Protein AF-A0A2X5NT08-F1 (afdb_monomer_lite)

Sequence (169 aa):
MSDITTGSVAFKKSLPWGKYLLITVGVLLSVLILVIPLISILWEALGKGVLASLHNLEDPDMLHAIWLSVMIALITVPVNLVFGTLLAWLVSRFNFPGRQLLLTLYDIPFAMSPVVVGLLYLLFWGLMVPRGTGWMPIISRSCLHGLAWCWSVFSSAARLLSVNWFRSC

Organism: NCBI:txid82987

Foldseek 3Di:
DDDPDDPPPPPPPPDVVVVVVVVCVVVVVVVCVVVVVVVVVVCVCPVCPPVVNVVVCVPVVVVVVVVVVVVCCVVVVVVCVLVVVLLVVCLVPDPDPCNVVVVVVVVVVVPDDPVVVVVVVCVCCVPVDDPDDPCVVVCVVVVVVVVVVSVVSVVVVVVVVVVVVVVVD

Radius of gyration: 27.78 Å; chains: 1; bounding box: 64×76×54 Å

Structure (mmCIF, N/CA/C/O backbone):
data_AF-A0A2X5NT08-F1
#
_entry.id   AF-A0A2X5NT08-F1
#
loop_
_atom_site.group_PDB
_atom_site.id
_atom_site.type_symbol
_atom_site.label_atom_id
_atom_site.label_alt_id
_atom_site.label_comp_id
_atom_site.label_asym_id
_atom_site.label_entity_id
_atom_site.label_seq_id
_atom_site.pdbx_PDB_ins_code
_atom_site.Cartn_x
_atom_site.Cartn_y
_atom_site.Cartn_z
_atom_site.occupancy
_atom_site.B_iso_or_equiv
_atom_site.auth_seq_id
_atom_site.auth_comp_id
_atom_site.auth_asym_id
_atom_site.auth_atom_id
_atom_site.pdbx_PDB_model_num
ATOM 1 N N . MET A 1 1 ? -34.299 54.583 11.939 1.00 42.66 1 MET A N 1
ATOM 2 C CA . MET A 1 1 ? -32.855 54.287 12.017 1.00 42.66 1 MET A CA 1
ATOM 3 C C . MET A 1 1 ? -32.671 52.809 11.663 1.00 42.66 1 MET A C 1
ATOM 5 O O . MET A 1 1 ? -32.685 51.973 12.550 1.00 42.66 1 MET A O 1
ATOM 9 N N . SER A 1 2 ? -32.916 52.398 10.418 1.00 49.69 2 SER A N 1
ATOM 10 C CA . SER A 1 2 ? -32.134 52.624 9.182 1.00 49.69 2 SER A CA 1
ATOM 11 C C . SER A 1 2 ? -31.076 51.534 8.977 1.00 49.69 2 SER A C 1
ATOM 13 O O . SER A 1 2 ? -30.027 51.548 9.611 1.00 49.69 2 SER A O 1
ATOM 15 N N . ASP A 1 3 ? -31.417 50.628 8.060 1.00 50.44 3 ASP A N 1
ATOM 16 C CA . ASP A 1 3 ? -30.516 50.040 7.068 1.00 50.44 3 ASP A CA 1
ATOM 17 C C . ASP A 1 3 ? -29.352 49.172 7.551 1.00 50.44 3 ASP A C 1
ATOM 19 O O . ASP A 1 3 ? -28.198 49.582 7.557 1.00 50.44 3 ASP A O 1
ATOM 23 N N . ILE A 1 4 ? -29.649 47.887 7.755 1.00 59.94 4 ILE A N 1
ATOM 24 C CA . ILE A 1 4 ? -28.820 46.827 7.161 1.00 59.94 4 ILE A CA 1
ATOM 25 C C . ILE A 1 4 ? -29.718 45.873 6.374 1.00 59.94 4 ILE A C 1
ATOM 27 O O . ILE A 1 4 ? -30.010 44.740 6.742 1.00 59.94 4 ILE A O 1
ATOM 31 N N . THR A 1 5 ? -30.215 46.432 5.277 1.00 55.25 5 THR A N 1
ATOM 32 C CA . THR A 1 5 ? -30.392 45.779 3.981 1.00 55.25 5 THR A CA 1
ATOM 33 C C . THR A 1 5 ? -29.812 44.364 3.901 1.00 55.25 5 THR A C 1
ATOM 35 O O . THR A 1 5 ? -28.597 44.176 3.866 1.00 55.25 5 THR A O 1
ATOM 38 N N . THR A 1 6 ? -30.700 43.379 3.817 1.00 57.38 6 THR A N 1
ATOM 39 C CA . THR A 1 6 ? -30.828 42.454 2.680 1.00 57.38 6 THR A CA 1
ATOM 40 C C . THR A 1 6 ? -29.608 42.373 1.750 1.00 57.38 6 THR A C 1
ATOM 42 O O . THR A 1 6 ? -29.684 42.676 0.561 1.00 57.38 6 THR A O 1
ATOM 45 N N . GLY A 1 7 ? -28.470 41.926 2.276 1.00 52.97 7 GLY A N 1
ATOM 46 C CA . GLY A 1 7 ? -27.320 41.499 1.492 1.00 52.97 7 GLY A CA 1
ATOM 47 C C . GLY A 1 7 ? -27.612 40.121 0.926 1.00 52.97 7 GLY A C 1
ATOM 48 O O . GLY A 1 7 ? -27.062 39.128 1.392 1.00 52.97 7 GLY A O 1
ATOM 49 N N . SER A 1 8 ? -28.538 40.057 -0.032 1.00 48.72 8 SER A N 1
ATOM 50 C CA . SER A 1 8 ? -28.709 38.902 -0.904 1.00 48.72 8 SER A CA 1
ATOM 51 C C . SER A 1 8 ? -27.347 38.617 -1.527 1.00 48.72 8 SER A C 1
ATOM 53 O O . SER A 1 8 ? -26.924 39.296 -2.465 1.00 48.72 8 SER A O 1
ATOM 55 N N . VAL A 1 9 ? -26.623 37.653 -0.955 1.00 58.56 9 VAL A N 1
ATOM 56 C CA . VAL A 1 9 ? -25.463 37.016 -1.573 1.00 58.56 9 VAL A CA 1
ATOM 57 C C . VAL A 1 9 ? -26.006 36.312 -2.805 1.00 58.56 9 VAL A C 1
ATOM 59 O O . VAL A 1 9 ? -26.372 35.138 -2.788 1.00 58.56 9 VAL A O 1
ATOM 62 N N . ALA A 1 10 ? -26.144 37.090 -3.875 1.00 51.47 10 ALA A N 1
ATOM 63 C CA . ALA A 1 10 ? -26.479 36.620 -5.193 1.00 51.47 10 ALA A CA 1
ATOM 64 C C . ALA A 1 10 ? -25.360 35.660 -5.592 1.00 51.47 10 ALA A C 1
ATOM 66 O O . ALA A 1 10 ? -24.304 36.070 -6.076 1.00 51.47 10 ALA A O 1
ATOM 67 N N . PHE A 1 11 ? -25.587 34.369 -5.352 1.00 57.25 11 PHE A N 1
ATOM 68 C CA . PHE A 1 11 ? -24.849 33.286 -5.976 1.00 57.25 11 PHE A CA 1
ATOM 69 C C . PHE A 1 11 ? -25.043 33.468 -7.480 1.00 57.25 11 PHE A C 1
ATOM 71 O O . PHE A 1 11 ? -26.006 32.982 -8.075 1.00 57.25 11 PHE A O 1
ATOM 78 N N . LYS A 1 12 ? -24.162 34.264 -8.095 1.00 55.00 12 LYS A N 1
ATOM 79 C CA . LYS A 1 12 ? -24.133 34.481 -9.533 1.00 55.00 12 LYS A CA 1
ATOM 80 C C . LYS A 1 12 ? -24.054 33.088 -10.138 1.00 55.00 12 LYS A C 1
ATOM 82 O O . LYS A 1 12 ? -23.079 32.374 -9.907 1.00 55.00 12 LYS A O 1
ATOM 87 N N . LYS A 1 13 ? -25.108 32.676 -10.844 1.00 55.91 13 LYS A N 1
ATOM 88 C CA . LYS A 1 13 ? -25.185 31.389 -11.536 1.00 55.91 13 LYS A CA 1
ATOM 89 C C . LYS A 1 13 ? -24.093 31.408 -12.606 1.00 55.91 13 LYS A C 1
ATOM 91 O O . LYS A 1 13 ? -24.307 31.898 -13.710 1.00 55.91 13 LYS A O 1
ATOM 96 N N . SER A 1 14 ? -22.875 31.021 -12.230 1.00 54.88 14 SER A N 1
ATOM 97 C CA . SER A 1 14 ? -21.726 31.084 -13.118 1.00 54.88 14 SER A CA 1
ATOM 98 C C . SER A 1 14 ? -21.982 30.143 -14.282 1.00 54.88 14 SER A C 1
ATOM 100 O O . SER A 1 14 ? -22.391 28.996 -14.090 1.00 54.88 14 SER A O 1
ATOM 102 N N . LEU A 1 15 ? -21.812 30.703 -15.481 1.00 61.09 15 LEU A N 1
ATOM 103 C CA . LEU A 1 15 ? -21.909 30.048 -16.777 1.00 61.09 15 LEU A CA 1
ATOM 104 C C . LEU A 1 15 ? -21.447 28.581 -16.657 1.00 61.09 15 LEU A C 1
ATOM 106 O O . LEU A 1 15 ? -20.294 28.362 -16.272 1.00 61.09 15 LEU A O 1
ATOM 110 N N . PRO A 1 16 ? -22.294 27.577 -16.958 1.00 67.56 16 PRO A N 1
ATOM 11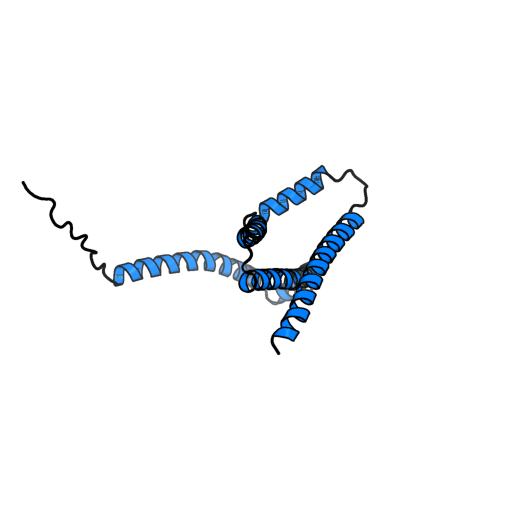1 C CA . PRO A 1 16 ? -21.912 26.169 -16.822 1.00 67.56 16 PRO A CA 1
ATOM 112 C C . PRO A 1 16 ? -20.629 25.866 -17.610 1.00 67.56 16 PRO A C 1
ATOM 114 O O . PRO A 1 16 ? -19.773 25.127 -17.137 1.00 67.56 16 PRO A O 1
ATOM 117 N N . TRP A 1 17 ? -20.437 26.547 -18.744 1.00 69.50 17 TRP A N 1
ATOM 118 C CA . TRP A 1 17 ? -19.231 26.488 -19.569 1.00 69.50 17 TRP A CA 1
ATOM 119 C C . TRP A 1 17 ? -17.930 26.860 -18.854 1.00 69.50 17 TRP A C 1
ATOM 121 O O . TRP A 1 17 ? -16.922 26.201 -19.082 1.00 69.50 17 TRP A O 1
ATOM 131 N N . GLY A 1 18 ? -17.937 27.855 -17.961 1.00 78.56 18 GLY A N 1
ATOM 132 C CA . GLY A 1 18 ? -16.734 28.241 -17.217 1.00 78.56 18 GLY A CA 1
ATOM 133 C C . GLY A 1 18 ? -16.290 27.146 -16.247 1.00 78.56 18 GLY A C 1
ATOM 134 O O . GLY A 1 18 ? -15.108 26.829 -16.165 1.00 78.56 18 GLY A O 1
ATOM 135 N N . LYS A 1 19 ? -17.244 26.496 -15.568 1.00 78.50 19 LYS A N 1
ATOM 136 C CA . LYS A 1 19 ? -16.954 25.363 -14.675 1.00 78.50 19 LYS A CA 1
ATOM 137 C C . LYS A 1 19 ? -16.400 24.167 -15.450 1.00 78.50 19 LYS A C 1
ATOM 139 O O . LYS A 1 19 ? -15.404 23.593 -15.027 1.00 78.50 19 LYS A O 1
ATOM 144 N N . TYR A 1 20 ? -17.000 23.831 -16.595 1.00 84.62 20 TYR A N 1
ATOM 145 C CA . TYR A 1 20 ? -16.503 22.748 -17.447 1.00 84.62 20 TYR A CA 1
ATOM 146 C C . TYR A 1 20 ? -15.114 23.045 -18.018 1.00 84.62 20 TYR A C 1
ATOM 148 O O . TYR A 1 20 ? -14.289 22.139 -18.047 1.00 84.62 20 TYR A O 1
ATOM 156 N N . LEU A 1 21 ? -14.814 24.292 -18.397 1.00 89.44 21 LEU A N 1
ATOM 157 C CA . LEU A 1 21 ? -13.470 24.686 -18.829 1.00 89.44 21 LEU A CA 1
ATOM 158 C C . LEU A 1 21 ? -12.436 24.523 -17.711 1.00 89.44 21 LEU A C 1
ATOM 160 O O . LEU A 1 21 ? -11.400 23.910 -17.946 1.00 89.44 21 LEU A O 1
ATOM 164 N N . LEU A 1 22 ? -12.723 24.996 -16.492 1.00 84.94 22 LEU A N 1
ATOM 165 C CA . LEU A 1 22 ? -11.801 24.842 -15.359 1.00 84.94 22 LEU A CA 1
ATOM 166 C C . LEU A 1 22 ? -11.572 23.367 -14.993 1.00 84.94 22 LEU A C 1
ATOM 168 O O . LEU A 1 22 ? -10.438 22.977 -14.727 1.00 84.94 22 LEU A O 1
ATOM 172 N N . ILE A 1 23 ? -12.623 22.541 -15.015 1.00 88.88 23 ILE A N 1
ATOM 173 C CA . ILE A 1 23 ? -12.511 21.099 -14.751 1.00 88.88 23 ILE A CA 1
ATOM 174 C C . ILE A 1 23 ? -11.721 20.411 -15.869 1.00 88.88 23 ILE A C 1
ATOM 176 O O . ILE A 1 23 ? -10.820 19.633 -15.581 1.00 88.88 23 ILE A O 1
ATOM 180 N N . THR A 1 24 ? -12.014 20.722 -17.135 1.00 91.38 24 THR A N 1
ATOM 181 C CA . THR A 1 24 ? -11.331 20.112 -18.287 1.00 91.38 24 THR A CA 1
ATOM 182 C C . THR A 1 24 ? -9.856 20.480 -18.297 1.00 91.38 24 THR A C 1
ATOM 184 O O . THR A 1 24 ? -9.026 19.603 -18.482 1.00 91.38 24 THR A O 1
ATOM 187 N N . VAL A 1 25 ? -9.508 21.743 -18.036 1.00 93.50 25 VAL A N 1
ATOM 188 C CA . VAL A 1 25 ? -8.109 22.183 -17.939 1.00 93.50 25 VAL A CA 1
ATOM 189 C C . VAL A 1 25 ? -7.403 21.512 -16.761 1.00 93.50 25 VAL A C 1
ATOM 191 O O . VAL A 1 25 ? -6.289 21.028 -16.934 1.00 93.50 25 VAL A O 1
ATOM 194 N N . GLY A 1 26 ? -8.043 21.426 -15.589 1.00 90.56 26 GLY A N 1
ATOM 195 C CA . GLY A 1 26 ? -7.471 20.748 -14.423 1.00 90.56 26 GLY A CA 1
ATOM 196 C C . GLY A 1 26 ? -7.206 19.263 -14.678 1.00 90.56 26 GLY A C 1
ATOM 197 O O . GLY A 1 26 ? -6.097 18.787 -14.453 1.00 90.56 26 GLY A O 1
ATOM 198 N N . VAL A 1 27 ? -8.194 18.545 -15.220 1.00 92.94 27 VAL A N 1
ATOM 199 C CA . VAL A 1 27 ? -8.063 17.124 -15.574 1.00 92.94 27 VAL A CA 1
ATOM 200 C C . VAL A 1 27 ? -7.026 16.929 -16.677 1.00 92.94 27 VAL A C 1
ATOM 202 O O . VAL A 1 27 ? -6.177 16.052 -16.551 1.00 92.94 27 VAL A O 1
ATOM 205 N N . LEU A 1 28 ? -7.046 17.754 -17.727 1.00 93.69 28 LEU A N 1
ATOM 206 C CA . LEU A 1 28 ? -6.088 17.676 -18.829 1.00 93.69 28 LEU A CA 1
ATOM 207 C C . LEU A 1 28 ? -4.658 17.856 -18.320 1.00 93.69 28 LEU A C 1
ATOM 209 O O . LEU A 1 28 ? -3.784 17.087 -18.697 1.00 93.69 28 LEU A O 1
ATOM 213 N N . LEU A 1 29 ? -4.425 18.826 -17.436 1.00 93.56 29 LEU A N 1
ATOM 214 C CA . LEU A 1 29 ? -3.107 19.098 -16.872 1.00 93.56 29 LEU A CA 1
ATOM 215 C C . LEU A 1 29 ? -2.641 17.958 -15.949 1.00 93.56 29 LEU A C 1
ATOM 217 O O . LEU A 1 29 ? -1.497 17.522 -16.065 1.00 93.56 29 LEU A O 1
ATOM 221 N N . SER A 1 30 ? -3.522 17.407 -15.101 1.00 92.56 30 SER A N 1
ATOM 222 C CA . SER A 1 30 ? -3.215 16.220 -14.284 1.00 92.56 30 SER A CA 1
ATOM 223 C C . SER A 1 30 ? -2.890 14.988 -15.130 1.00 92.56 30 SER A C 1
ATOM 225 O O . SER A 1 30 ? -1.922 14.284 -14.846 1.00 92.56 30 SER A O 1
ATOM 227 N N . VAL A 1 31 ? -3.671 14.733 -16.182 1.00 94.44 31 VAL A N 1
ATOM 228 C CA . VAL A 1 31 ? -3.438 13.614 -17.103 1.00 94.44 31 VAL A CA 1
ATOM 229 C C . VAL A 1 31 ? -2.137 13.825 -17.864 1.00 94.44 31 VAL A C 1
ATOM 231 O O . VAL A 1 31 ? -1.344 12.897 -17.958 1.00 94.44 31 VAL A O 1
ATOM 234 N N . LEU A 1 32 ? -1.871 15.034 -18.356 1.00 93.19 32 LEU A N 1
ATOM 235 C CA . LEU A 1 32 ? -0.662 15.332 -19.116 1.00 93.19 32 LEU A CA 1
ATOM 236 C C . LEU A 1 32 ? 0.602 15.088 -18.278 1.00 93.19 32 LEU A C 1
ATOM 238 O O . LEU A 1 32 ? 1.519 14.422 -18.749 1.00 93.19 32 LEU A O 1
ATOM 242 N N . ILE A 1 33 ? 0.617 15.531 -17.016 1.00 94.44 33 ILE A N 1
ATOM 243 C CA . ILE A 1 33 ? 1.733 15.284 -16.085 1.00 94.44 33 ILE A CA 1
ATOM 244 C C . ILE A 1 33 ? 1.970 13.784 -15.855 1.00 94.44 33 ILE A C 1
ATOM 246 O O . ILE A 1 33 ? 3.116 13.374 -15.697 1.00 94.44 33 ILE A O 1
ATOM 250 N N . LEU A 1 34 ? 0.917 12.964 -15.846 1.00 93.25 34 LEU A N 1
ATOM 251 C CA . LEU A 1 34 ? 1.018 11.522 -15.606 1.00 93.25 34 LEU A CA 1
ATOM 252 C C . LEU A 1 34 ? 1.356 10.728 -16.878 1.00 93.25 34 LEU A C 1
ATOM 254 O O . LEU A 1 34 ? 2.089 9.742 -16.825 1.00 93.25 34 LEU A O 1
ATOM 258 N N . VAL A 1 35 ? 0.849 11.164 -18.030 1.00 93.56 35 VAL A N 1
ATOM 259 C CA . VAL A 1 35 ? 1.022 10.485 -19.320 1.00 93.56 35 VAL A CA 1
ATOM 260 C C . VAL A 1 35 ? 2.408 10.740 -19.915 1.00 93.56 35 VAL A C 1
ATOM 262 O O . VAL A 1 35 ? 2.977 9.821 -20.497 1.00 93.56 35 VAL A O 1
ATOM 265 N N . ILE A 1 36 ? 2.992 11.931 -19.733 1.00 92.94 36 ILE A N 1
ATOM 266 C CA . ILE A 1 36 ? 4.355 12.243 -20.205 1.00 92.94 36 ILE A CA 1
ATOM 267 C C . ILE A 1 36 ? 5.400 11.209 -19.725 1.00 92.94 36 ILE A C 1
ATOM 269 O O . ILE A 1 36 ? 6.058 10.607 -20.578 1.00 92.94 36 ILE A O 1
ATOM 273 N N . PRO A 1 37 ? 5.568 10.943 -18.412 1.00 90.75 37 PRO A N 1
ATOM 274 C CA . PRO A 1 37 ? 6.556 9.974 -17.942 1.00 90.75 37 PRO A CA 1
ATOM 275 C C . PRO A 1 37 ? 6.190 8.543 -18.339 1.00 90.75 37 PRO A C 1
ATOM 277 O O . PRO A 1 37 ? 7.079 7.747 -18.626 1.00 90.75 37 PRO A O 1
ATOM 280 N N . LEU A 1 38 ? 4.896 8.217 -18.421 1.00 90.25 38 LEU A N 1
ATOM 281 C CA . LEU A 1 38 ? 4.450 6.897 -18.857 1.00 90.25 38 LEU A CA 1
ATOM 282 C C . LEU A 1 38 ? 4.876 6.612 -20.303 1.00 90.25 38 LEU A C 1
ATOM 284 O O . LEU A 1 38 ? 5.399 5.536 -20.585 1.00 90.25 38 LEU A O 1
ATOM 288 N N . ILE A 1 39 ? 4.707 7.583 -21.207 1.00 88.56 39 ILE A N 1
ATOM 289 C CA . ILE A 1 39 ? 5.167 7.468 -22.597 1.00 88.56 39 ILE A CA 1
ATOM 290 C C . ILE A 1 39 ? 6.696 7.381 -22.654 1.00 88.56 39 ILE A C 1
ATOM 292 O O . ILE A 1 39 ? 7.200 6.572 -23.426 1.00 88.56 39 ILE A O 1
ATOM 296 N N . SER A 1 40 ? 7.432 8.141 -21.831 1.00 84.88 40 SER A N 1
ATOM 297 C CA . SER A 1 40 ? 8.905 8.055 -21.770 1.00 84.88 40 SER A CA 1
ATOM 298 C C . SER A 1 40 ? 9.368 6.645 -21.407 1.00 84.88 40 SER A C 1
ATOM 300 O O . SER A 1 40 ? 10.167 6.049 -22.126 1.00 84.88 40 SER A O 1
ATOM 302 N N . ILE A 1 41 ? 8.795 6.071 -20.345 1.00 84.94 41 ILE A N 1
ATOM 303 C CA . ILE A 1 41 ? 9.128 4.719 -19.883 1.00 84.94 41 ILE A CA 1
ATOM 304 C C . ILE A 1 41 ? 8.765 3.682 -20.952 1.00 84.94 41 ILE A C 1
ATOM 306 O O . ILE A 1 41 ? 9.548 2.773 -21.210 1.00 84.94 41 ILE A O 1
ATOM 310 N N . LEU A 1 42 ? 7.607 3.818 -21.607 1.00 81.38 42 LEU A N 1
ATOM 311 C CA . LEU A 1 42 ? 7.197 2.917 -22.687 1.00 81.38 42 LEU A CA 1
ATOM 312 C C . LEU A 1 42 ? 8.118 3.019 -23.906 1.00 81.38 42 LEU A C 1
ATOM 314 O O . LEU A 1 42 ? 8.454 1.994 -24.496 1.00 81.38 42 LEU A O 1
ATOM 318 N N . TRP A 1 43 ? 8.546 4.227 -24.272 1.00 80.94 43 TRP A N 1
ATOM 319 C CA . TRP A 1 43 ? 9.456 4.448 -25.394 1.00 80.94 43 TRP A CA 1
ATOM 320 C C . TRP A 1 43 ? 10.845 3.872 -25.115 1.00 80.94 43 TRP A C 1
ATOM 322 O O . TRP A 1 43 ? 11.435 3.240 -25.985 1.00 80.94 43 TRP A O 1
ATOM 332 N N . GLU A 1 44 ? 11.356 4.021 -23.894 1.00 76.06 44 GLU A N 1
ATOM 333 C CA . GLU A 1 44 ? 12.625 3.425 -23.466 1.00 76.06 44 GLU A CA 1
ATOM 334 C C . GLU A 1 44 ? 12.542 1.895 -23.350 1.00 76.06 44 GLU A C 1
ATOM 336 O O . GLU A 1 44 ? 13.472 1.193 -23.752 1.00 76.06 44 GLU A O 1
ATOM 341 N N . ALA A 1 45 ? 11.423 1.368 -22.842 1.00 69.56 45 A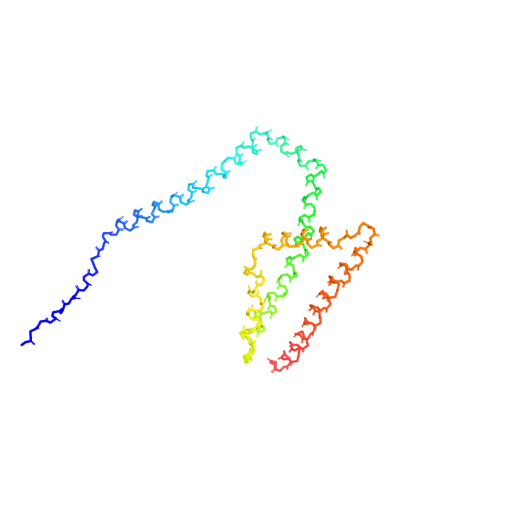LA A N 1
ATOM 342 C CA . ALA A 1 45 ? 11.194 -0.066 -22.692 1.00 69.56 45 ALA A CA 1
ATOM 343 C C . ALA A 1 45 ? 11.032 -0.776 -24.045 1.00 69.56 45 ALA A C 1
ATOM 345 O O . ALA A 1 45 ? 11.600 -1.847 -24.244 1.00 69.56 45 ALA A O 1
ATOM 346 N N . LEU A 1 46 ? 10.299 -0.177 -24.990 1.00 65.38 46 LEU A N 1
ATOM 347 C CA . LEU A 1 46 ? 10.066 -0.737 -26.328 1.00 65.38 46 LEU A CA 1
ATOM 348 C C . LEU A 1 46 ? 11.195 -0.401 -27.314 1.00 65.38 46 LEU A C 1
ATOM 350 O O . LEU A 1 46 ? 11.457 -1.178 -28.231 1.00 65.38 46 LEU A O 1
ATOM 354 N N . GLY A 1 47 ? 11.887 0.725 -27.121 1.00 63.50 47 GLY A N 1
ATOM 355 C CA . GLY A 1 47 ? 12.974 1.200 -27.981 1.00 63.50 47 GLY A CA 1
ATOM 356 C C . GLY A 1 47 ? 14.250 0.362 -27.892 1.00 63.50 47 GLY A C 1
ATOM 357 O O . GLY A 1 47 ? 15.002 0.302 -28.861 1.00 63.50 47 GLY A O 1
ATOM 358 N N . LYS A 1 48 ? 14.470 -0.355 -26.780 1.00 59.50 48 LYS A N 1
ATOM 359 C CA . LYS A 1 48 ? 15.536 -1.370 -26.677 1.00 59.50 48 LYS A CA 1
ATOM 360 C C . LYS A 1 48 ? 15.211 -2.655 -27.462 1.00 59.50 48 LYS A C 1
ATOM 362 O O . LYS A 1 48 ? 16.102 -3.468 -27.674 1.00 59.50 48 LYS A O 1
ATOM 367 N N . GLY A 1 49 ? 13.978 -2.796 -27.962 1.00 61.56 49 GLY A N 1
ATOM 368 C CA . GLY A 1 49 ? 13.489 -3.918 -28.761 1.00 61.56 49 GLY A CA 1
ATOM 369 C C . GLY A 1 49 ? 12.785 -4.979 -27.913 1.00 61.56 49 GLY A C 1
ATOM 370 O O . GLY A 1 49 ? 13.290 -5.390 -26.873 1.00 61.56 49 GLY A O 1
ATOM 371 N N . VAL A 1 50 ? 11.643 -5.485 -28.394 1.00 60.91 50 VAL A N 1
ATOM 372 C CA . VAL A 1 50 ? 10.856 -6.549 -27.729 1.00 60.91 50 VAL A CA 1
ATOM 373 C C . VAL A 1 50 ? 11.700 -7.812 -27.489 1.00 60.91 50 VAL A C 1
ATOM 375 O O . VAL A 1 50 ? 11.549 -8.475 -26.467 1.00 60.91 50 VAL A O 1
ATOM 378 N N . LEU A 1 51 ? 12.646 -8.104 -28.389 1.00 57.28 51 LEU A N 1
ATOM 379 C CA . LEU A 1 51 ? 13.615 -9.195 -28.243 1.00 57.28 51 LEU A CA 1
ATOM 380 C C . LEU A 1 51 ? 14.660 -8.934 -27.148 1.00 57.28 51 LEU A C 1
ATOM 382 O O . LEU A 1 51 ? 15.011 -9.864 -26.433 1.00 57.28 51 LEU A O 1
ATOM 386 N N . ALA A 1 52 ? 15.121 -7.691 -26.967 1.00 59.88 52 ALA A N 1
ATOM 387 C CA . ALA A 1 52 ? 16.018 -7.357 -25.863 1.00 59.88 52 ALA A CA 1
ATOM 388 C C . ALA A 1 52 ? 15.274 -7.361 -24.526 1.00 59.88 52 ALA A C 1
ATOM 390 O O . ALA A 1 52 ? 15.845 -7.804 -23.537 1.00 59.88 52 ALA A O 1
ATOM 391 N N . SER A 1 53 ? 14.004 -6.940 -24.478 1.00 57.34 53 SER A N 1
ATOM 392 C CA . SER A 1 53 ? 13.170 -7.117 -23.283 1.00 57.34 53 SER A CA 1
ATOM 393 C C . SER A 1 53 ? 13.036 -8.596 -22.922 1.00 57.34 53 SER A C 1
ATOM 395 O O . SER A 1 53 ? 13.251 -8.938 -21.770 1.00 57.34 53 SER A O 1
ATOM 397 N N . LEU A 1 54 ? 12.773 -9.481 -23.890 1.00 60.50 54 LEU A N 1
ATOM 398 C CA . LEU A 1 54 ? 12.714 -10.930 -23.651 1.00 60.50 54 LEU A CA 1
ATOM 399 C C . LEU A 1 54 ? 14.060 -11.517 -23.190 1.00 60.50 54 LEU A C 1
ATOM 401 O O . LEU A 1 54 ? 14.066 -12.345 -22.290 1.00 60.50 54 LEU A O 1
ATOM 405 N N . HIS A 1 55 ? 15.187 -11.045 -23.728 1.00 60.72 55 HIS A N 1
ATOM 406 C CA . HIS A 1 55 ? 16.521 -11.476 -23.289 1.00 60.72 55 HIS A CA 1
ATOM 407 C C . HIS A 1 55 ? 16.883 -10.942 -21.887 1.00 60.72 55 HIS A C 1
ATOM 409 O O . HIS A 1 55 ? 17.495 -11.652 -21.103 1.00 60.72 55 HIS A O 1
ATOM 415 N N . ASN A 1 56 ? 16.453 -9.722 -21.530 1.00 60.81 56 ASN A N 1
ATOM 416 C CA . ASN A 1 56 ? 16.604 -9.177 -20.170 1.00 60.81 56 ASN A CA 1
ATOM 417 C C . ASN A 1 56 ? 15.705 -9.913 -19.159 1.00 60.81 56 ASN A C 1
ATOM 419 O O . ASN A 1 56 ? 16.043 -9.986 -17.983 1.00 60.81 56 ASN A O 1
ATOM 423 N N . LEU A 1 57 ? 14.569 -10.477 -19.593 1.00 58.59 57 LEU A N 1
ATOM 424 C CA . LEU A 1 57 ? 13.756 -11.358 -18.745 1.00 58.59 57 LEU A CA 1
ATOM 425 C C . LEU A 1 57 ? 14.483 -12.669 -18.397 1.00 58.59 57 LEU A C 1
ATOM 427 O O . LEU A 1 57 ? 14.169 -13.259 -17.367 1.00 58.59 57 LEU A O 1
ATOM 431 N N . GLU A 1 58 ? 15.415 -13.127 -19.237 1.00 61.22 58 GLU A N 1
ATOM 432 C CA . GLU A 1 58 ? 16.244 -14.314 -18.983 1.00 61.22 58 GLU A CA 1
ATOM 433 C C . GLU A 1 58 ? 17.481 -14.008 -18.128 1.00 61.22 58 GLU A C 1
ATOM 435 O O . GLU A 1 58 ? 18.128 -14.944 -17.650 1.00 61.22 58 GLU A O 1
ATOM 440 N N . ASP A 1 59 ? 17.793 -12.730 -17.873 1.00 68.81 59 ASP A N 1
ATOM 441 C CA . ASP A 1 59 ? 18.874 -12.384 -16.957 1.00 68.81 59 ASP A CA 1
ATOM 442 C C . ASP A 1 59 ? 18.530 -12.866 -15.534 1.00 68.81 59 ASP A C 1
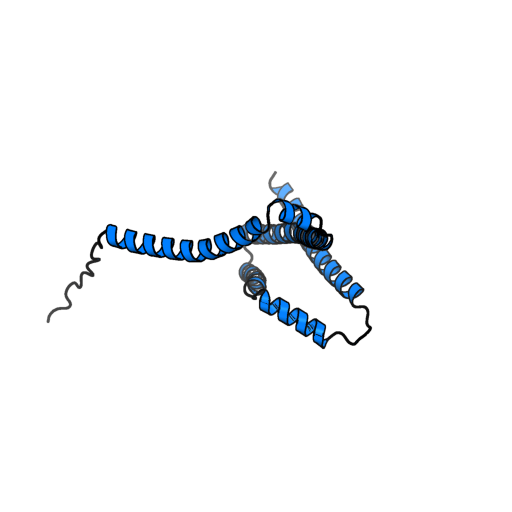ATOM 444 O O . ASP A 1 59 ? 17.466 -12.538 -14.983 1.00 68.81 59 ASP A O 1
ATOM 448 N N . PRO A 1 60 ? 19.434 -13.628 -14.892 1.00 72.25 60 PRO A N 1
ATOM 449 C CA . PRO A 1 60 ? 19.175 -14.242 -13.593 1.00 72.25 60 PRO A CA 1
ATOM 450 C C . PRO A 1 60 ? 18.885 -13.203 -12.501 1.00 72.25 60 PRO A C 1
ATOM 452 O O . PRO A 1 60 ? 18.115 -13.481 -11.580 1.00 72.25 60 PRO A O 1
ATOM 455 N N . ASP A 1 61 ? 19.433 -11.993 -12.628 1.00 74.06 61 ASP A N 1
ATOM 456 C CA . ASP A 1 61 ? 19.208 -10.896 -11.685 1.00 74.06 61 ASP A CA 1
ATOM 457 C C . ASP A 1 61 ? 17.763 -10.377 -11.731 1.00 74.06 61 ASP A C 1
ATOM 459 O O . ASP A 1 61 ? 17.159 -10.101 -10.688 1.00 74.06 61 ASP A O 1
ATOM 463 N N . MET A 1 62 ? 17.165 -10.298 -12.924 1.00 77.31 62 MET A N 1
ATOM 464 C CA . MET A 1 62 ? 15.785 -9.842 -13.091 1.00 77.31 62 MET A CA 1
ATOM 465 C C . MET A 1 62 ? 14.793 -10.888 -12.567 1.00 77.31 62 MET A C 1
ATOM 467 O O . MET A 1 62 ? 13.851 -10.545 -11.847 1.00 77.31 62 MET A O 1
ATOM 471 N N . LEU A 1 63 ? 15.038 -12.172 -12.844 1.00 80.19 63 LEU A N 1
ATOM 472 C CA . LEU A 1 63 ? 14.240 -13.276 -12.302 1.00 80.19 63 LEU A CA 1
ATOM 473 C C . LEU A 1 63 ? 14.321 -13.345 -10.774 1.00 80.19 63 LEU A C 1
ATOM 475 O O . LEU A 1 63 ? 13.300 -13.551 -10.113 1.00 80.19 63 LEU A O 1
ATOM 479 N N . HIS A 1 64 ? 15.507 -13.131 -10.199 1.00 81.62 64 HIS A N 1
ATOM 480 C CA . HIS A 1 64 ? 15.682 -13.137 -8.750 1.00 81.62 64 HIS A CA 1
ATOM 481 C C . HIS A 1 64 ? 14.930 -11.982 -8.076 1.00 81.62 64 HIS A C 1
ATOM 483 O O . HIS A 1 64 ? 14.257 -12.190 -7.063 1.00 81.62 64 HIS A O 1
ATOM 489 N N . ALA A 1 65 ? 14.974 -10.783 -8.664 1.00 84.75 65 ALA A N 1
ATOM 490 C CA . ALA A 1 65 ? 14.219 -9.632 -8.177 1.00 84.75 65 ALA A CA 1
ATOM 491 C C . ALA A 1 65 ? 12.700 -9.877 -8.222 1.00 84.75 65 ALA A C 1
ATOM 493 O O . ALA A 1 65 ? 12.008 -9.632 -7.231 1.00 84.75 65 ALA A O 1
ATOM 494 N N . ILE A 1 66 ? 12.186 -10.424 -9.332 1.00 85.69 66 ILE A N 1
ATOM 495 C CA . ILE A 1 66 ? 10.766 -10.780 -9.468 1.00 85.69 66 ILE A CA 1
ATOM 496 C C . ILE A 1 66 ? 10.374 -11.819 -8.414 1.00 85.69 66 ILE A C 1
ATOM 498 O O . ILE A 1 66 ? 9.366 -11.645 -7.728 1.00 85.69 66 ILE A O 1
ATOM 502 N N . TRP A 1 67 ? 11.177 -12.871 -8.232 1.00 87.00 67 TRP A N 1
ATOM 503 C CA . TRP A 1 67 ? 10.898 -13.917 -7.247 1.00 87.00 67 TRP A CA 1
ATOM 504 C C . TRP A 1 67 ? 10.858 -13.375 -5.815 1.00 87.00 67 TRP A C 1
ATOM 506 O O . TRP A 1 67 ? 9.958 -13.724 -5.048 1.00 87.00 67 TRP A O 1
ATOM 516 N N . LEU A 1 68 ? 11.780 -12.472 -5.463 1.00 82.12 68 LEU A N 1
ATOM 517 C CA . LEU A 1 68 ? 11.801 -11.803 -4.163 1.00 82.12 68 LEU A CA 1
ATOM 518 C C . LEU A 1 68 ? 10.522 -10.982 -3.939 1.00 82.12 68 LEU A C 1
ATOM 520 O O . LEU A 1 68 ? 9.874 -11.121 -2.902 1.00 82.12 68 LEU A O 1
ATOM 524 N N . SER A 1 69 ? 10.125 -10.156 -4.912 1.00 89.94 69 SER A N 1
ATOM 525 C CA . SER A 1 69 ? 8.896 -9.360 -4.821 1.00 89.94 69 SER A CA 1
ATOM 526 C C . SER A 1 69 ? 7.648 -10.235 -4.711 1.00 89.94 69 SER A C 1
ATOM 528 O O . SER A 1 69 ? 6.774 -9.939 -3.897 1.00 89.94 69 SER A O 1
ATOM 530 N N . VAL A 1 70 ? 7.578 -11.334 -5.469 1.00 92.31 70 VAL A N 1
ATOM 531 C CA . VAL A 1 70 ? 6.467 -12.294 -5.402 1.00 92.31 70 VAL A CA 1
ATOM 532 C C . VAL A 1 70 ? 6.410 -12.972 -4.034 1.00 92.31 70 VAL A C 1
ATOM 534 O O . VAL A 1 70 ? 5.338 -13.022 -3.440 1.00 92.31 70 VAL A O 1
ATOM 537 N N . MET A 1 71 ? 7.539 -13.434 -3.489 1.00 86.44 71 MET A N 1
ATOM 538 C CA . MET A 1 71 ? 7.610 -14.000 -2.134 1.00 86.44 71 MET A CA 1
ATOM 539 C C . MET A 1 71 ? 7.134 -13.002 -1.071 1.00 86.44 71 MET A C 1
ATOM 541 O O . MET A 1 71 ? 6.325 -13.351 -0.210 1.00 86.44 71 MET A O 1
ATOM 545 N N . ILE A 1 72 ? 7.591 -11.748 -1.149 1.00 86.88 72 ILE A N 1
ATOM 546 C CA . ILE A 1 72 ? 7.182 -10.688 -0.220 1.00 86.88 72 ILE A CA 1
ATOM 547 C C . ILE A 1 72 ? 5.679 -10.425 -0.344 1.00 86.88 72 ILE A C 1
ATOM 549 O O . ILE A 1 72 ? 4.982 -10.378 0.670 1.00 86.88 72 ILE A O 1
ATOM 553 N N . ALA A 1 73 ? 5.155 -10.286 -1.562 1.00 87.62 73 ALA A N 1
ATOM 554 C CA . ALA A 1 73 ? 3.729 -10.081 -1.800 1.00 87.62 73 ALA A CA 1
ATOM 555 C C . ALA A 1 73 ? 2.894 -11.254 -1.261 1.00 87.62 73 ALA A C 1
ATOM 557 O O . ALA A 1 73 ? 1.903 -11.043 -0.564 1.00 87.62 73 ALA A O 1
ATOM 558 N N . LEU A 1 74 ? 3.335 -12.489 -1.509 1.00 90.00 74 LEU A N 1
ATOM 559 C CA . LEU A 1 74 ? 2.641 -13.702 -1.085 1.00 90.00 74 LEU A CA 1
ATOM 560 C C . LEU A 1 74 ? 2.509 -13.799 0.439 1.00 90.00 74 LEU A C 1
ATOM 562 O O . LEU A 1 74 ? 1.515 -14.325 0.924 1.00 90.00 74 LEU A O 1
ATOM 566 N N . ILE A 1 75 ? 3.483 -13.286 1.193 1.00 81.00 75 ILE A N 1
ATOM 567 C CA . ILE A 1 75 ? 3.442 -13.268 2.662 1.00 81.00 75 ILE A CA 1
ATOM 568 C C . ILE A 1 75 ? 2.679 -12.039 3.178 1.00 81.00 75 ILE A C 1
ATOM 570 O O . ILE A 1 75 ? 1.847 -12.153 4.076 1.00 81.00 75 ILE A O 1
ATOM 574 N N . THR A 1 76 ? 2.936 -10.854 2.623 1.00 81.94 76 THR A N 1
ATOM 575 C CA . THR A 1 76 ? 2.380 -9.584 3.129 1.00 81.94 76 THR A CA 1
ATOM 576 C C . THR A 1 76 ? 0.886 -9.429 2.861 1.00 81.94 76 THR A C 1
ATOM 578 O O . THR A 1 76 ? 0.158 -8.963 3.736 1.00 81.94 76 THR A O 1
ATOM 581 N N . VAL A 1 77 ? 0.402 -9.849 1.691 1.00 86.69 77 VAL A N 1
ATOM 582 C CA . VAL A 1 77 ? -1.012 -9.743 1.305 1.00 86.69 77 VAL A CA 1
ATOM 583 C C . VAL A 1 77 ? -1.943 -10.501 2.259 1.00 86.69 77 VAL A C 1
ATOM 585 O O . VAL A 1 77 ? -2.851 -9.864 2.797 1.00 86.69 77 VAL A O 1
ATOM 588 N N . PRO A 1 78 ? -1.763 -11.811 2.528 1.00 85.12 78 PRO A N 1
ATOM 589 C CA . PRO A 1 78 ? -2.653 -12.528 3.437 1.00 85.12 78 PRO A CA 1
ATOM 590 C C . PRO A 1 78 ? -2.549 -12.000 4.867 1.00 85.12 78 PRO A C 1
ATOM 592 O O . PRO A 1 78 ? -3.569 -11.888 5.540 1.00 85.12 78 PRO A O 1
ATOM 595 N N . VAL A 1 79 ? -1.355 -11.609 5.320 1.00 80.50 79 VAL A N 1
ATOM 596 C CA . VAL A 1 79 ? -1.169 -11.012 6.649 1.00 80.50 79 VAL A CA 1
ATOM 597 C C . VAL A 1 79 ? -1.981 -9.717 6.773 1.00 80.50 79 VAL A C 1
ATOM 599 O O . VAL A 1 79 ? -2.796 -9.597 7.689 1.00 80.50 79 VAL A O 1
ATOM 602 N N . ASN A 1 80 ? -1.844 -8.789 5.822 1.00 82.81 80 ASN A N 1
ATOM 603 C CA . ASN A 1 80 ? -2.602 -7.534 5.807 1.00 82.81 80 ASN A CA 1
ATOM 604 C C . ASN A 1 80 ? -4.114 -7.773 5.715 1.00 82.81 80 ASN A C 1
ATOM 606 O O . ASN A 1 80 ? -4.892 -7.097 6.389 1.00 82.81 80 ASN A O 1
ATOM 610 N N . LEU A 1 81 ? -4.535 -8.754 4.916 1.00 86.31 81 LEU A N 1
ATOM 611 C CA . LEU A 1 81 ? -5.943 -9.090 4.736 1.00 86.31 81 LEU A CA 1
ATOM 612 C C . LEU A 1 81 ? -6.558 -9.655 6.022 1.00 86.31 81 LEU A C 1
ATOM 614 O O . LEU A 1 81 ? -7.651 -9.236 6.405 1.00 86.31 81 LEU A O 1
ATOM 618 N N . VAL A 1 82 ? -5.855 -10.547 6.726 1.00 83.75 82 VAL A N 1
ATOM 619 C CA . VAL A 1 82 ? -6.310 -11.120 8.003 1.00 83.75 82 VAL A CA 1
ATOM 620 C C . VAL A 1 82 ? -6.438 -10.031 9.068 1.00 83.75 82 VAL A C 1
ATOM 622 O O . VAL A 1 82 ? -7.508 -9.885 9.660 1.00 83.75 82 VAL A O 1
ATOM 625 N N . PHE A 1 83 ? -5.395 -9.222 9.276 1.00 77.06 83 PHE A N 1
ATOM 626 C CA . PHE A 1 83 ? -5.414 -8.141 10.267 1.00 77.06 83 PHE A CA 1
ATOM 627 C C . PHE A 1 83 ? -6.468 -7.072 9.957 1.00 77.06 83 PHE A C 1
ATOM 629 O O . PHE A 1 83 ? -7.212 -6.672 10.853 1.00 77.06 83 PHE A O 1
ATOM 636 N N . GLY A 1 84 ? -6.574 -6.641 8.697 1.00 82.00 84 GLY A N 1
ATOM 637 C CA . GLY A 1 84 ? -7.554 -5.641 8.275 1.00 82.00 84 GLY A CA 1
ATOM 638 C C . GLY A 1 84 ? -8.992 -6.135 8.431 1.00 82.00 84 GLY A C 1
ATOM 639 O O . GLY A 1 84 ? -9.842 -5.416 8.957 1.00 82.00 84 GLY A O 1
ATOM 640 N N . THR A 1 85 ? -9.259 -7.391 8.056 1.00 83.44 85 THR A N 1
ATOM 641 C CA . THR A 1 85 ? -10.594 -7.996 8.190 1.00 83.44 85 THR A CA 1
ATOM 642 C C . THR A 1 85 ? -10.981 -8.176 9.659 1.00 83.44 85 THR A C 1
ATOM 644 O O . THR A 1 85 ? -12.109 -7.860 10.034 1.00 83.44 85 THR A O 1
ATOM 647 N N . LEU A 1 86 ? -10.049 -8.618 10.513 1.00 78.88 86 LEU A N 1
ATOM 648 C CA . LEU A 1 86 ? -10.257 -8.716 11.962 1.00 78.88 86 LEU A CA 1
ATOM 649 C C . LEU A 1 86 ? -10.584 -7.352 12.576 1.00 78.88 86 LEU A C 1
ATOM 651 O O . LEU A 1 86 ? -11.548 -7.248 13.333 1.00 78.88 86 LEU A O 1
ATOM 655 N N . LEU A 1 87 ? -9.819 -6.308 12.236 1.00 77.12 87 LEU A N 1
ATOM 656 C CA . LEU A 1 87 ? -10.039 -4.953 12.742 1.00 77.12 87 LEU A CA 1
ATOM 657 C C . LEU A 1 87 ? -11.417 -4.423 12.315 1.00 77.12 87 LEU A C 1
ATOM 659 O O . LEU A 1 87 ? -12.182 -3.947 13.153 1.00 77.12 87 LEU A O 1
ATOM 663 N N . ALA A 1 88 ? -11.766 -4.566 11.033 1.00 81.56 88 ALA A N 1
ATOM 664 C CA . ALA A 1 88 ? -13.058 -4.146 10.492 1.00 81.56 88 ALA A CA 1
ATOM 665 C C . ALA A 1 88 ? -14.235 -4.893 11.145 1.00 81.56 88 ALA A C 1
ATOM 667 O O . ALA A 1 88 ? -15.267 -4.296 11.476 1.00 81.56 88 ALA A O 1
ATOM 668 N N . TRP A 1 89 ? -14.080 -6.196 11.382 1.00 79.88 89 TRP A N 1
ATOM 669 C CA . TRP A 1 89 ? -15.090 -7.008 12.053 1.00 79.88 89 TRP A CA 1
ATOM 670 C C . TRP A 1 89 ? -15.254 -6.621 13.529 1.00 79.88 89 TRP A C 1
ATOM 672 O O . TRP A 1 89 ? -16.377 -6.464 14.010 1.00 79.88 89 TRP A O 1
ATOM 682 N N . LEU A 1 90 ? -14.148 -6.379 14.238 1.00 74.50 90 LEU A N 1
ATOM 683 C CA . LEU A 1 90 ? -14.169 -5.958 15.640 1.00 74.50 90 LEU A CA 1
ATOM 684 C C . LEU A 1 90 ? -14.867 -4.598 15.804 1.00 74.50 90 LEU A C 1
ATOM 686 O O . LEU A 1 90 ? -15.729 -4.436 16.664 1.00 74.50 90 LEU A O 1
ATOM 690 N N . VAL A 1 91 ? -14.532 -3.644 14.932 1.00 72.62 91 VAL A N 1
ATOM 691 C CA . VAL A 1 91 ? -15.061 -2.272 14.920 1.00 72.62 91 VAL A CA 1
ATOM 692 C C . VAL A 1 91 ? -16.555 -2.215 14.590 1.00 72.62 91 VAL A C 1
ATOM 694 O O . VAL A 1 91 ? -17.259 -1.348 15.108 1.00 72.62 91 VAL A O 1
ATOM 697 N N . SER A 1 92 ? -17.044 -3.115 13.733 1.00 78.62 92 SER A N 1
ATOM 698 C CA . SER A 1 92 ? -18.454 -3.149 13.322 1.00 78.62 92 SER A CA 1
ATOM 699 C C . SER A 1 92 ? -19.356 -3.904 14.298 1.00 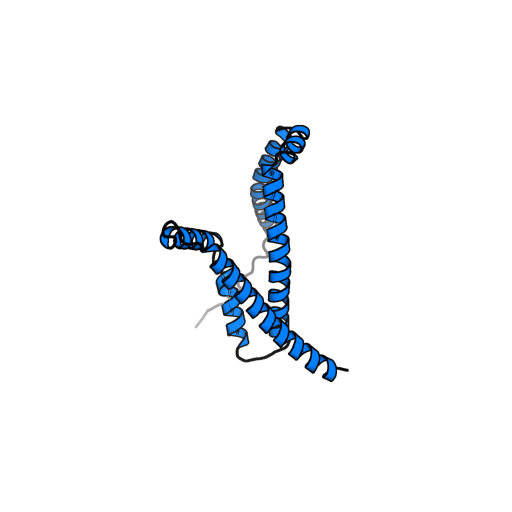78.62 92 SER A C 1
ATOM 701 O O . SER A 1 92 ? -20.524 -3.542 14.444 1.00 78.62 92 SER A O 1
ATOM 703 N N . ARG A 1 93 ? -18.846 -4.944 14.973 1.00 67.62 93 ARG A N 1
ATOM 704 C CA . ARG A 1 93 ? -19.665 -5.811 15.837 1.00 67.62 93 ARG A CA 1
ATOM 705 C C . ARG A 1 93 ? -19.631 -5.428 17.316 1.00 67.62 93 ARG A C 1
ATOM 707 O O . ARG A 1 93 ? -20.607 -5.692 18.015 1.00 67.62 93 ARG A O 1
ATOM 714 N N . PHE A 1 94 ? -18.556 -4.808 17.800 1.00 62.22 94 PHE A N 1
ATOM 715 C CA . PHE A 1 94 ? -18.401 -4.493 19.216 1.00 62.22 94 PHE A CA 1
ATOM 716 C C . PHE A 1 94 ? -18.377 -2.982 19.480 1.00 62.22 94 PHE A C 1
ATOM 718 O O . PHE A 1 94 ? -17.386 -2.296 19.239 1.00 62.22 94 PHE A O 1
ATOM 725 N N . ASN A 1 95 ? -19.462 -2.464 20.063 1.00 58.62 95 ASN A N 1
ATOM 726 C CA . ASN A 1 95 ? -19.516 -1.107 20.614 1.00 58.62 95 ASN A CA 1
ATOM 727 C C . ASN A 1 95 ? -18.846 -1.070 22.001 1.00 58.62 95 ASN A C 1
ATOM 729 O O . ASN A 1 95 ? -19.519 -0.947 23.020 1.00 58.62 95 ASN A O 1
ATOM 733 N N . PHE A 1 96 ? -17.519 -1.217 22.054 1.00 60.22 96 PHE A N 1
ATOM 734 C CA . PHE A 1 96 ? -16.747 -0.965 23.277 1.00 60.22 96 PHE A CA 1
ATOM 735 C C . PHE A 1 96 ? -16.282 0.501 23.343 1.00 60.22 96 PHE A C 1
ATOM 737 O O . PHE A 1 96 ? -15.924 1.071 22.308 1.00 60.22 96 PHE A O 1
ATOM 744 N N . PRO A 1 97 ? -16.171 1.103 24.545 1.00 61.44 97 PRO A N 1
ATOM 745 C CA . PRO A 1 97 ? -15.663 2.470 24.717 1.00 61.44 97 PRO A CA 1
ATOM 746 C C . PRO A 1 97 ? -14.187 2.653 24.296 1.00 61.44 97 PRO A C 1
ATOM 748 O O . PRO A 1 97 ? -13.732 3.780 24.148 1.00 61.44 97 PRO A O 1
ATOM 751 N N . GLY A 1 98 ? -13.438 1.565 24.052 1.00 67.50 98 GLY A N 1
ATOM 752 C CA . GLY A 1 98 ? -12.038 1.578 23.589 1.00 67.50 98 GLY A CA 1
ATOM 753 C C . GLY A 1 98 ? -11.832 1.539 22.064 1.00 67.50 98 GLY A C 1
ATOM 754 O O . GLY A 1 98 ? -10.690 1.493 21.608 1.00 67.50 98 GLY A O 1
ATOM 755 N N . ARG A 1 99 ? -12.904 1.558 21.258 1.00 69.31 99 ARG A N 1
ATOM 756 C CA . ARG A 1 99 ? -12.844 1.491 19.781 1.00 69.31 99 ARG A CA 1
ATOM 757 C C . ARG A 1 99 ? -11.971 2.589 19.164 1.00 69.31 99 ARG A C 1
ATOM 759 O O . ARG A 1 99 ? -11.208 2.318 18.241 1.00 69.31 99 ARG A O 1
ATOM 766 N N . GLN A 1 100 ? -12.079 3.810 19.686 1.00 72.81 100 GLN A N 1
ATOM 767 C CA . GLN A 1 100 ? -11.325 4.966 19.196 1.00 72.81 100 GLN A CA 1
ATOM 768 C C . GLN A 1 100 ? -9.810 4.757 19.352 1.00 72.81 100 GLN A C 1
ATOM 770 O O . GLN A 1 100 ? -9.046 5.140 18.475 1.00 72.81 100 GLN A O 1
ATOM 775 N N . LEU A 1 101 ? -9.388 4.099 20.437 1.00 77.75 101 LEU A N 1
ATOM 776 C CA . LEU A 1 101 ? -7.979 3.909 20.780 1.00 77.75 101 LEU A CA 1
ATOM 777 C C . LEU A 1 101 ? -7.298 2.884 19.856 1.00 77.75 101 LEU A C 1
ATOM 779 O O . LEU A 1 101 ? -6.164 3.088 19.424 1.00 77.75 101 LEU A O 1
ATOM 783 N N . LEU A 1 102 ? -8.016 1.817 19.491 1.00 76.50 102 LEU A N 1
ATOM 784 C CA . LEU A 1 102 ? -7.562 0.824 18.509 1.00 76.50 102 LEU A CA 1
ATOM 785 C C . LEU A 1 102 ? -7.408 1.427 17.107 1.00 76.50 102 LEU A C 1
ATOM 787 O O . LEU A 1 102 ? -6.412 1.156 16.440 1.00 76.50 102 LEU A O 1
ATOM 791 N N . LEU A 1 103 ? -8.365 2.261 16.684 1.00 79.56 103 LEU A N 1
ATOM 792 C CA . LEU A 1 103 ? -8.294 2.968 15.402 1.00 79.56 103 LEU A CA 1
ATOM 793 C C . LEU A 1 103 ? -7.085 3.907 15.365 1.00 79.56 103 LEU A C 1
ATOM 795 O O . LEU A 1 103 ? -6.271 3.809 14.453 1.00 79.56 103 LEU A O 1
ATOM 799 N N . THR A 1 104 ? -6.884 4.719 16.409 1.00 83.62 104 THR A N 1
ATOM 800 C CA . THR A 1 104 ? -5.711 5.601 16.481 1.00 83.62 104 THR A CA 1
ATOM 801 C C . THR A 1 104 ? -4.393 4.833 16.481 1.00 83.62 104 THR A C 1
ATOM 803 O O . THR A 1 104 ? -3.442 5.273 15.848 1.00 83.62 104 THR A O 1
ATOM 806 N N . LEU A 1 105 ? -4.315 3.674 17.144 1.00 83.94 105 LEU A N 1
ATOM 807 C CA . LEU A 1 105 ? -3.089 2.874 17.169 1.00 83.94 105 LEU A CA 1
ATOM 808 C C . LEU A 1 105 ? -2.729 2.315 15.783 1.00 83.94 105 LEU A C 1
ATOM 810 O O . LEU A 1 105 ? -1.548 2.205 15.465 1.00 83.94 105 LEU A O 1
ATOM 814 N N . TYR A 1 106 ? -3.731 1.986 14.965 1.00 80.75 106 TYR A N 1
ATOM 815 C CA . TYR A 1 106 ? -3.548 1.519 13.589 1.00 80.75 106 TYR A CA 1
ATOM 816 C C . TYR A 1 106 ? -3.250 2.660 12.606 1.00 80.75 106 TYR A C 1
ATOM 818 O O . TYR A 1 106 ? -2.454 2.490 11.683 1.00 80.75 106 TYR A O 1
ATOM 826 N N . ASP A 1 107 ? -3.835 3.836 12.821 1.00 83.88 107 ASP A N 1
ATOM 827 C CA . ASP A 1 107 ? -3.590 4.998 11.966 1.00 83.88 107 ASP A CA 1
ATOM 828 C C . ASP A 1 107 ? -2.180 5.572 12.158 1.00 83.88 107 ASP A C 1
ATOM 830 O O . ASP A 1 107 ? -1.611 6.111 11.213 1.00 83.88 107 ASP A O 1
ATOM 834 N N . ILE A 1 108 ? -1.570 5.417 13.343 1.00 85.38 108 ILE A N 1
ATOM 835 C CA . ILE A 1 108 ? -0.198 5.881 13.616 1.00 85.38 108 ILE A CA 1
ATOM 836 C C . ILE A 1 108 ? 0.828 5.326 12.611 1.00 85.38 108 ILE A C 1
ATOM 838 O O . ILE A 1 108 ? 1.522 6.134 11.997 1.00 85.38 108 ILE A O 1
ATOM 842 N N . PRO A 1 109 ? 0.972 4.003 12.398 1.00 78.62 109 PRO A N 1
ATOM 843 C CA . PRO A 1 109 ? 1.924 3.482 11.419 1.00 78.62 109 PRO A CA 1
ATOM 844 C C . PRO A 1 109 ? 1.544 3.838 9.979 1.00 78.62 109 PRO A C 1
ATOM 846 O O . PRO A 1 109 ? 2.438 4.003 9.157 1.00 78.62 109 PRO A O 1
ATOM 849 N N . PHE A 1 110 ? 0.254 4.003 9.669 1.00 72.69 110 PHE A N 1
ATOM 850 C CA . PHE A 1 110 ? -0.175 4.453 8.342 1.00 72.69 110 PHE A CA 1
ATOM 851 C C . PHE A 1 110 ? 0.156 5.934 8.090 1.00 72.69 110 PHE A C 1
ATOM 853 O O . PHE A 1 110 ? 0.455 6.324 6.964 1.00 72.69 110 PHE A O 1
ATOM 860 N N . ALA A 1 111 ? 0.166 6.755 9.141 1.00 85.06 111 ALA A N 1
ATOM 861 C CA . ALA A 1 111 ? 0.609 8.144 9.097 1.00 85.06 111 ALA A CA 1
ATOM 862 C C . ALA A 1 111 ? 2.142 8.281 9.004 1.00 85.06 111 ALA A C 1
ATOM 864 O O . ALA A 1 111 ? 2.642 9.354 8.657 1.00 85.06 111 ALA A O 1
ATOM 865 N N . MET A 1 112 ? 2.902 7.216 9.290 1.00 87.88 112 MET A N 1
ATOM 866 C CA . MET A 1 112 ? 4.354 7.211 9.118 1.00 87.88 112 MET A CA 1
ATOM 867 C C . MET A 1 112 ? 4.713 7.034 7.640 1.00 87.88 112 MET A C 1
ATOM 869 O O . MET A 1 112 ? 4.340 6.055 6.997 1.00 87.88 112 MET A O 1
ATOM 873 N N . SER A 1 113 ? 5.499 7.967 7.097 1.00 91.44 113 SER A N 1
ATOM 874 C CA . SER A 1 113 ? 6.023 7.846 5.734 1.00 91.44 113 SER A CA 1
ATOM 875 C C . SER A 1 113 ? 6.922 6.604 5.609 1.00 91.44 113 SER A C 1
ATOM 877 O O . SER A 1 113 ? 7.851 6.453 6.414 1.00 91.44 113 SER A O 1
ATOM 879 N N . PRO A 1 114 ? 6.737 5.755 4.577 1.00 86.19 114 PRO A N 1
ATOM 880 C CA . PRO A 1 114 ? 7.592 4.590 4.337 1.00 86.19 114 PRO A CA 1
ATOM 881 C C . PRO A 1 114 ? 9.084 4.940 4.266 1.00 86.19 114 PRO A C 1
ATOM 883 O O . PRO A 1 114 ? 9.933 4.164 4.699 1.00 86.19 114 PRO A O 1
ATOM 886 N N . VAL A 1 115 ? 9.404 6.142 3.774 1.00 91.56 115 VAL A N 1
ATOM 887 C CA . VAL A 1 115 ? 10.780 6.644 3.664 1.00 91.56 115 VAL A CA 1
ATOM 888 C C . VAL A 1 115 ? 11.421 6.811 5.041 1.00 91.56 115 VAL A C 1
ATOM 890 O O . VAL A 1 115 ? 12.572 6.424 5.236 1.00 91.56 115 VAL A O 1
ATOM 893 N N . VAL A 1 116 ? 10.675 7.342 6.013 1.00 91.56 116 VAL A N 1
ATOM 894 C CA . VAL A 1 116 ? 11.170 7.548 7.382 1.00 91.56 116 VAL A CA 1
ATOM 895 C C . VAL A 1 116 ? 11.426 6.206 8.052 1.00 91.56 116 VAL A C 1
ATOM 897 O O . VAL A 1 116 ? 12.472 6.031 8.665 1.00 91.56 116 VAL A O 1
ATOM 900 N N . VAL A 1 117 ? 10.521 5.238 7.884 1.00 85.88 117 VAL A N 1
ATOM 901 C CA . VAL A 1 117 ? 10.689 3.879 8.423 1.00 85.88 117 VAL A CA 1
ATOM 902 C C . VAL A 1 117 ? 11.923 3.202 7.825 1.00 85.88 117 VAL A C 1
ATOM 904 O O . VAL A 1 117 ? 12.707 2.604 8.560 1.00 85.88 117 VAL A O 1
ATOM 907 N N . GLY A 1 118 ? 12.143 3.348 6.515 1.00 85.44 118 GLY A N 1
ATOM 908 C CA . GLY A 1 118 ? 13.333 2.836 5.837 1.00 85.44 118 GLY A CA 1
ATOM 909 C C . GLY A 1 118 ? 14.628 3.456 6.365 1.00 85.44 118 GLY A C 1
ATOM 910 O O . GLY A 1 118 ? 15.569 2.731 6.685 1.00 85.44 118 GLY A O 1
ATOM 911 N N . LEU A 1 119 ? 14.667 4.782 6.529 1.00 90.44 119 LEU A N 1
ATOM 912 C CA . LEU A 1 119 ? 15.821 5.478 7.108 1.00 90.44 119 LEU A CA 1
ATOM 913 C C . LEU A 1 119 ? 16.057 5.094 8.570 1.00 90.44 119 LEU A C 1
ATOM 915 O O . LEU A 1 119 ? 17.202 4.893 8.963 1.00 90.44 119 LEU A O 1
ATOM 919 N N . LEU A 1 120 ? 14.996 4.966 9.368 1.00 88.69 120 LEU A N 1
ATOM 920 C CA . LEU A 1 120 ? 15.096 4.549 10.763 1.00 88.69 120 LEU A CA 1
ATOM 921 C C . LEU A 1 120 ? 15.641 3.124 10.860 1.00 88.69 120 LEU A C 1
ATOM 923 O O . LEU A 1 120 ? 16.496 2.864 11.697 1.00 88.69 120 LEU A O 1
ATOM 927 N N . TYR A 1 121 ? 15.189 2.221 9.986 1.00 82.19 121 TYR A N 1
ATOM 928 C CA . TYR A 1 121 ? 15.683 0.850 9.910 1.00 82.19 121 TYR A CA 1
ATOM 929 C C . TYR A 1 121 ? 17.157 0.802 9.495 1.00 82.19 121 TYR A C 1
ATOM 931 O O . TYR A 1 121 ? 17.949 0.126 10.146 1.00 82.19 121 TYR A O 1
ATOM 939 N N . LEU A 1 122 ? 17.549 1.564 8.469 1.00 85.50 122 LEU A N 1
ATOM 940 C CA . LEU A 1 122 ? 18.946 1.692 8.046 1.00 85.50 122 LEU A CA 1
ATOM 941 C C . LEU A 1 122 ? 19.829 2.280 9.149 1.00 85.50 122 LEU A C 1
ATOM 943 O O . LEU A 1 122 ? 20.931 1.789 9.362 1.00 85.50 122 LEU A O 1
ATOM 947 N N . LEU A 1 123 ? 19.356 3.301 9.867 1.00 85.56 123 LEU A N 1
ATOM 948 C CA . LEU A 1 123 ? 20.082 3.927 10.972 1.00 85.56 123 LEU A CA 1
ATOM 949 C C . LEU A 1 123 ? 20.191 2.983 12.170 1.00 85.56 123 LEU A C 1
ATOM 951 O O . LEU A 1 123 ? 21.263 2.833 12.743 1.00 85.56 123 LEU A O 1
ATOM 955 N N . PHE A 1 124 ? 19.096 2.317 12.528 1.00 82.88 124 PHE A N 1
ATOM 956 C CA . PHE A 1 124 ? 19.059 1.331 13.599 1.00 82.88 124 PHE A CA 1
ATOM 957 C C . PHE A 1 124 ? 20.025 0.184 13.301 1.00 82.88 124 PHE A C 1
ATOM 959 O O . PHE A 1 124 ? 20.860 -0.147 14.135 1.00 82.88 124 PHE A O 1
ATOM 966 N N . TRP A 1 125 ? 19.990 -0.359 12.083 1.00 69.62 125 TRP A N 1
ATOM 967 C CA . TRP A 1 125 ? 20.895 -1.423 11.656 1.00 69.62 125 TRP A CA 1
ATOM 968 C C . TRP A 1 125 ? 22.342 -0.939 11.478 1.00 69.62 125 TRP A C 1
ATOM 970 O O . TRP A 1 125 ? 23.285 -1.661 11.786 1.00 69.62 125 TRP A O 1
ATOM 980 N N . GLY A 1 126 ? 22.538 0.297 11.020 1.00 73.62 126 GLY A N 1
ATOM 981 C CA . GLY A 1 126 ? 23.854 0.908 10.838 1.00 73.62 126 GLY A CA 1
ATOM 982 C C . GLY A 1 126 ? 24.549 1.270 12.152 1.00 73.62 126 GLY A C 1
ATOM 983 O O . GLY A 1 126 ? 25.773 1.205 12.226 1.00 73.62 126 GLY A O 1
ATOM 984 N N . LEU A 1 127 ? 23.786 1.612 13.196 1.00 69.06 127 LEU A N 1
ATOM 985 C CA . LEU A 1 127 ? 24.308 1.978 14.517 1.00 69.06 127 LEU A CA 1
ATOM 986 C C . LEU A 1 127 ? 24.346 0.807 15.514 1.00 69.06 127 LEU A C 1
ATOM 988 O O . LEU A 1 127 ? 25.225 0.788 16.372 1.00 69.06 127 LEU A O 1
ATOM 992 N N . MET A 1 128 ? 23.420 -0.161 15.435 1.00 63.81 128 MET A N 1
ATOM 993 C CA . MET A 1 128 ? 23.303 -1.267 16.405 1.00 63.81 128 MET A CA 1
ATOM 994 C C . MET A 1 128 ? 23.929 -2.596 15.971 1.00 63.81 128 MET A C 1
ATOM 996 O O . MET A 1 128 ? 23.807 -3.573 16.708 1.00 63.81 128 MET A O 1
ATOM 1000 N N . VAL A 1 129 ? 24.623 -2.672 14.832 1.00 62.12 129 VAL A N 1
ATOM 1001 C CA . VAL A 1 129 ? 25.339 -3.898 14.438 1.00 62.12 129 VAL A CA 1
ATOM 1002 C C . VAL A 1 129 ? 26.846 -3.738 14.674 1.00 62.12 129 VAL A C 1
ATOM 1004 O O . VAL A 1 129 ? 27.590 -3.389 13.754 1.00 62.12 129 VAL A O 1
ATOM 1007 N N . PRO A 1 130 ? 27.352 -4.030 15.893 1.00 64.62 130 PRO A N 1
ATOM 1008 C CA . PRO A 1 130 ? 28.755 -4.362 16.068 1.00 64.62 130 PRO A CA 1
ATOM 1009 C C . PRO A 1 130 ? 29.095 -5.533 15.146 1.00 64.62 130 PRO A C 1
ATOM 1011 O O . PRO A 1 130 ? 28.388 -6.545 15.121 1.00 64.62 130 PRO A O 1
ATOM 1014 N N . ARG A 1 131 ? 30.186 -5.386 14.388 1.00 55.84 131 ARG A N 1
ATOM 1015 C CA . ARG A 1 131 ? 30.734 -6.416 13.498 1.00 55.84 131 ARG A CA 1
ATOM 1016 C C . ARG A 1 131 ? 30.766 -7.778 14.215 1.00 55.84 131 ARG A C 1
ATOM 1018 O O . ARG A 1 131 ? 31.589 -7.973 15.101 1.00 55.84 131 ARG A O 1
ATOM 1025 N N . GLY A 1 132 ? 29.889 -8.710 13.825 1.00 60.00 132 GLY A N 1
ATOM 1026 C CA . GLY A 1 132 ? 30.040 -10.138 14.145 1.00 60.00 132 GLY A CA 1
ATOM 1027 C C . GLY A 1 132 ? 29.028 -10.809 15.083 1.00 60.00 132 GLY A C 1
ATOM 1028 O O . GLY A 1 132 ? 29.268 -11.951 15.459 1.00 60.00 132 GLY A O 1
ATOM 1029 N N . THR A 1 133 ? 27.896 -10.198 15.449 1.00 59.06 133 THR A N 1
ATOM 1030 C CA . THR A 1 133 ? 26.832 -10.925 16.183 1.00 59.06 133 THR A CA 1
ATOM 1031 C C . THR A 1 133 ? 25.703 -11.356 15.244 1.00 59.06 133 THR A C 1
ATOM 1033 O O . THR A 1 133 ? 25.213 -10.577 14.437 1.00 59.06 133 THR A O 1
ATOM 1036 N N . GLY A 1 134 ? 25.320 -12.635 15.282 1.00 59.22 134 GLY A N 1
ATOM 1037 C CA . GLY A 1 134 ? 24.272 -13.200 14.430 1.00 59.22 134 GLY A CA 1
ATOM 1038 C C . GLY A 1 134 ? 22.876 -12.771 14.885 1.00 59.22 134 GLY A C 1
ATOM 1039 O O . GLY A 1 134 ? 22.285 -13.419 15.743 1.00 59.22 134 GLY A O 1
ATOM 1040 N N . TRP A 1 135 ? 22.334 -11.706 14.288 1.00 57.38 135 TRP A N 1
ATOM 1041 C CA . TRP A 1 135 ? 20.984 -11.183 14.574 1.00 57.38 135 TRP A CA 1
ATOM 1042 C C . TRP A 1 135 ? 19.862 -11.857 13.765 1.00 57.38 135 TRP A C 1
ATOM 1044 O O . TRP A 1 135 ? 18.688 -11.724 14.109 1.00 57.38 135 TRP A O 1
ATOM 1054 N N . MET A 1 136 ? 20.198 -12.634 12.727 1.00 55.88 136 MET A N 1
ATOM 1055 C CA . MET A 1 136 ? 19.243 -13.463 11.968 1.00 55.88 136 MET A CA 1
ATOM 1056 C C . MET A 1 136 ? 18.315 -14.330 12.852 1.00 55.88 136 MET A C 1
ATOM 1058 O O . MET A 1 136 ? 17.109 -14.343 12.588 1.00 55.88 136 MET A O 1
ATOM 1062 N N . PRO A 1 137 ? 18.776 -14.984 13.942 1.00 59.56 137 PRO A N 1
ATOM 1063 C CA . PRO A 1 137 ? 17.877 -15.685 14.865 1.00 59.56 137 PRO A CA 1
ATOM 1064 C C . PRO A 1 137 ? 16.945 -14.767 15.676 1.00 59.56 137 PRO A C 1
ATOM 1066 O O . PRO A 1 137 ? 15.874 -15.215 16.083 1.00 59.56 137 PRO A O 1
ATOM 1069 N N . ILE A 1 138 ? 17.300 -13.500 15.910 1.00 60.62 138 ILE A N 1
ATOM 1070 C CA . ILE A 1 138 ? 16.469 -12.546 16.667 1.00 60.62 138 ILE A CA 1
ATOM 1071 C C . ILE A 1 138 ? 15.335 -12.006 15.797 1.00 60.62 138 ILE A C 1
ATOM 1073 O O . ILE A 1 138 ? 14.200 -11.962 16.259 1.00 60.62 138 ILE A O 1
ATOM 1077 N N . ILE A 1 139 ? 15.592 -11.684 14.525 1.00 59.47 139 ILE A N 1
ATOM 1078 C CA . ILE A 1 139 ? 14.524 -11.312 13.582 1.00 59.47 139 ILE A CA 1
ATOM 1079 C C . ILE A 1 139 ? 13.558 -12.474 13.384 1.00 59.47 139 ILE A C 1
ATOM 1081 O O . ILE A 1 139 ? 12.350 -12.270 13.452 1.00 59.47 139 ILE A O 1
ATOM 1085 N N . SER A 1 140 ? 14.079 -13.691 13.200 1.00 57.72 140 SER A N 1
ATOM 1086 C CA . SER A 1 140 ? 13.248 -14.891 13.109 1.00 57.72 140 SER A CA 1
ATOM 1087 C C . SER A 1 140 ? 12.352 -15.029 14.346 1.00 57.72 140 SER A C 1
ATOM 1089 O O . SER A 1 140 ? 11.136 -15.116 14.201 1.00 57.72 140 SER A O 1
ATOM 1091 N N . ARG A 1 141 ? 12.905 -14.924 15.565 1.00 53.66 141 ARG A N 1
ATOM 1092 C CA . ARG A 1 141 ? 12.126 -15.008 16.815 1.00 53.66 141 ARG A CA 1
ATOM 1093 C C . ARG A 1 141 ? 11.130 -13.867 17.007 1.00 53.66 141 ARG A C 1
ATOM 1095 O O . ARG A 1 141 ? 10.035 -14.127 17.489 1.00 53.66 141 ARG A O 1
ATOM 1102 N N . SER A 1 142 ? 11.469 -12.634 16.647 1.00 57.75 142 SER A N 1
ATOM 1103 C CA . SER A 1 142 ? 10.564 -11.483 16.772 1.00 57.75 142 SER A CA 1
ATOM 1104 C C . SER A 1 142 ? 9.440 -11.528 15.741 1.00 57.75 142 SER A C 1
ATOM 1106 O O . SER A 1 142 ? 8.297 -11.222 16.068 1.00 57.75 142 SER A O 1
ATOM 1108 N N . CYS A 1 143 ? 9.730 -11.979 14.519 1.00 54.72 143 CYS A N 1
ATOM 1109 C CA . CYS A 1 143 ? 8.726 -12.199 13.485 1.00 54.72 143 CYS A CA 1
ATOM 1110 C C . CYS A 1 143 ? 7.813 -13.378 13.860 1.00 54.72 143 CYS A C 1
ATOM 1112 O O . CYS A 1 143 ? 6.596 -13.243 13.801 1.00 54.72 143 CYS A O 1
ATOM 1114 N N . LEU A 1 144 ? 8.377 -14.482 14.373 1.00 57.50 144 LEU A N 1
ATOM 1115 C CA . LEU A 1 144 ? 7.629 -15.616 14.930 1.00 57.50 144 LEU A CA 1
ATOM 1116 C C . LEU A 1 144 ? 6.779 -15.218 16.142 1.00 57.50 144 LEU A C 1
ATOM 1118 O O . LEU A 1 144 ? 5.642 -15.665 16.237 1.00 57.50 144 LEU A O 1
ATOM 1122 N N . HIS A 1 145 ? 7.267 -14.358 17.039 1.00 54.72 145 HIS A N 1
ATOM 1123 C CA . HIS A 1 145 ? 6.462 -13.843 18.149 1.00 54.72 145 HIS A CA 1
ATOM 1124 C C . HIS A 1 145 ? 5.362 -12.889 17.678 1.00 54.72 145 HIS A C 1
ATOM 1126 O O . HIS A 1 145 ? 4.257 -12.967 18.202 1.00 54.72 145 HIS A O 1
ATOM 1132 N N . GLY A 1 146 ? 5.621 -12.029 16.689 1.00 57.38 146 GLY A N 1
ATOM 1133 C CA . GLY A 1 146 ? 4.602 -11.167 16.082 1.00 57.38 146 GLY A CA 1
ATOM 1134 C C . GLY A 1 146 ? 3.512 -11.974 15.367 1.00 57.38 146 GLY A C 1
ATOM 1135 O O . GLY A 1 146 ? 2.325 -11.716 15.555 1.00 57.38 146 GLY A O 1
ATOM 1136 N N . LEU A 1 147 ? 3.905 -13.016 14.630 1.00 58.12 147 LEU A N 1
ATOM 1137 C CA . LEU A 1 147 ? 3.005 -13.998 14.018 1.00 58.12 147 LEU A CA 1
ATOM 1138 C C . LEU A 1 147 ? 2.241 -14.805 15.077 1.00 58.12 147 LEU A C 1
ATOM 1140 O O . LEU A 1 147 ? 1.046 -15.024 14.917 1.00 58.12 147 LEU A O 1
ATOM 1144 N N . ALA A 1 148 ? 2.880 -15.194 16.183 1.00 57.59 148 ALA A N 1
ATOM 1145 C CA . ALA A 1 148 ? 2.236 -15.908 17.285 1.00 57.59 148 ALA A CA 1
ATOM 1146 C C . ALA A 1 148 ? 1.253 -15.025 18.073 1.00 57.59 148 ALA A C 1
ATOM 1148 O O . ALA A 1 148 ? 0.197 -15.505 18.478 1.00 57.59 148 ALA A O 1
ATOM 1149 N N . TRP A 1 149 ? 1.555 -13.737 18.256 1.00 56.25 149 TRP A N 1
ATOM 1150 C CA . TRP A 1 149 ? 0.625 -12.753 18.819 1.00 56.25 149 TRP A CA 1
ATOM 1151 C C . TRP A 1 149 ? -0.555 -12.498 17.882 1.00 56.25 149 TRP A C 1
ATOM 1153 O O . TRP A 1 149 ? -1.699 -12.457 18.323 1.00 56.25 149 TRP A O 1
ATOM 1163 N N . CYS A 1 150 ? -0.307 -12.402 16.575 1.00 56.12 150 CYS A N 1
ATOM 1164 C CA . CYS A 1 150 ? -1.378 -12.353 15.585 1.00 56.12 150 CYS A CA 1
ATOM 1165 C C . CYS A 1 150 ? -2.254 -13.611 15.645 1.00 56.12 150 CYS A C 1
ATOM 1167 O O . CYS A 1 150 ? -3.481 -13.526 15.666 1.00 56.12 150 CYS A O 1
ATOM 1169 N N . TRP A 1 151 ? -1.625 -14.782 15.759 1.00 47.44 151 TRP A N 1
ATOM 1170 C CA . TRP A 1 151 ? -2.306 -16.064 15.877 1.00 47.44 151 TRP A CA 1
ATOM 1171 C C . TRP A 1 151 ? -3.107 -16.185 17.174 1.00 47.44 151 TRP A C 1
ATOM 1173 O O . TRP A 1 151 ? -4.204 -16.733 17.154 1.00 47.44 151 TRP A O 1
ATOM 1183 N N . SER A 1 152 ? -2.618 -15.658 18.300 1.00 58.44 152 SER A N 1
ATOM 1184 C CA . SER A 1 152 ? -3.341 -15.678 19.577 1.00 58.44 152 SER A CA 1
A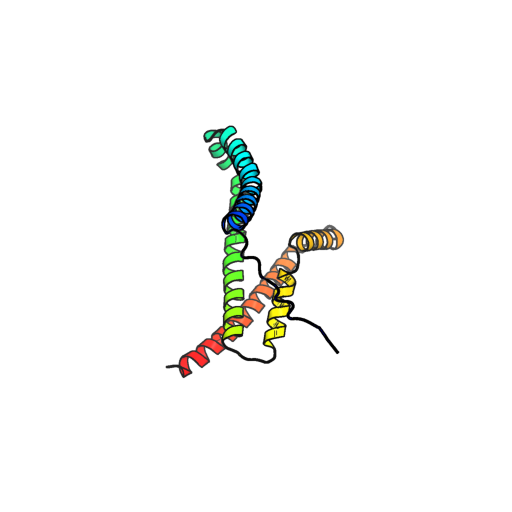TOM 1185 C C . SER A 1 152 ? -4.553 -14.743 19.559 1.00 58.44 152 SER A C 1
ATOM 1187 O O . SER A 1 152 ? -5.626 -15.128 20.039 1.00 58.44 152 SER A O 1
ATOM 1189 N N . VAL A 1 153 ? -4.429 -13.569 18.928 1.00 61.97 153 VAL A N 1
ATOM 1190 C CA . VAL A 1 153 ? -5.541 -12.642 18.669 1.00 61.97 153 VAL A CA 1
ATOM 1191 C C . VAL A 1 153 ? -6.559 -13.275 17.716 1.00 61.97 153 VAL A C 1
ATOM 1193 O O . VAL A 1 153 ? -7.751 -13.273 18.019 1.00 61.97 153 VAL A O 1
ATOM 1196 N N . PHE A 1 154 ? -6.110 -13.909 16.629 1.00 62.09 154 PHE A N 1
ATOM 1197 C CA . PHE A 1 154 ? -6.965 -14.661 15.708 1.00 62.09 154 PHE A CA 1
ATOM 1198 C C . PHE A 1 154 ? -7.674 -15.828 16.404 1.00 62.09 154 PHE A C 1
ATOM 1200 O O . PHE A 1 154 ? -8.884 -15.964 16.276 1.00 62.09 154 PHE A O 1
ATOM 1207 N N . SER A 1 155 ? -6.966 -16.627 17.209 1.00 63.12 155 SER A N 1
ATOM 1208 C CA . SER A 1 155 ? -7.543 -17.729 17.995 1.00 63.12 155 SER A CA 1
ATOM 1209 C C . SER A 1 155 ? -8.605 -17.229 18.973 1.00 63.12 155 SER A C 1
ATOM 1211 O O . SER A 1 155 ? -9.620 -17.893 19.175 1.00 63.12 155 SER A O 1
ATOM 1213 N N . SER A 1 156 ? -8.385 -16.067 19.589 1.00 60.44 156 SER A N 1
ATOM 1214 C CA . SER A 1 156 ? -9.329 -15.465 20.534 1.00 60.44 156 SER A CA 1
ATOM 1215 C C . SER A 1 156 ? -10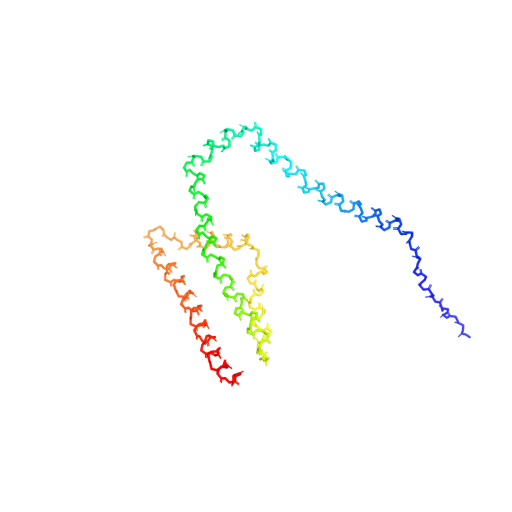.570 -14.936 19.812 1.00 60.44 156 SER A C 1
ATOM 1217 O O . SER A 1 156 ? -11.691 -15.180 20.257 1.00 60.44 156 SER A O 1
ATOM 1219 N N . ALA A 1 157 ? -10.390 -14.306 18.648 1.00 56.41 157 ALA A N 1
ATOM 1220 C CA . ALA A 1 157 ? -11.483 -13.877 17.781 1.00 56.41 157 ALA A CA 1
ATOM 1221 C C . ALA A 1 157 ? -12.271 -15.070 17.209 1.00 56.41 157 ALA A C 1
ATOM 1223 O O . ALA A 1 157 ? -13.498 -15.047 17.216 1.00 56.41 157 ALA A O 1
ATOM 1224 N N . ALA A 1 158 ? -11.593 -16.145 16.799 1.00 58.03 158 ALA A N 1
ATOM 1225 C CA . ALA A 1 158 ? -12.203 -17.385 16.322 1.00 58.03 158 ALA A CA 1
ATOM 1226 C C . ALA A 1 158 ? -13.004 -18.098 17.425 1.00 58.03 158 ALA A C 1
ATOM 1228 O O . ALA A 1 158 ? -14.094 -18.604 17.166 1.00 58.03 158 ALA A O 1
ATOM 1229 N N . ARG A 1 159 ? -12.515 -18.083 18.674 1.00 61.12 159 ARG A N 1
ATOM 1230 C CA . ARG A 1 159 ? -13.255 -18.589 19.845 1.00 61.12 159 ARG A CA 1
ATOM 1231 C C . ARG A 1 159 ? -14.506 -17.764 20.140 1.00 61.12 159 ARG A C 1
ATOM 1233 O O . ARG A 1 159 ? -15.549 -18.325 20.450 1.00 61.12 159 ARG A O 1
ATOM 1240 N N . LEU A 1 160 ? -14.424 -16.441 20.017 1.00 58.94 160 LEU A N 1
ATOM 1241 C CA . LEU A 1 160 ? -15.585 -15.559 20.175 1.00 58.94 160 LEU A CA 1
ATOM 1242 C C . LEU A 1 160 ? -16.591 -15.725 19.025 1.00 58.94 160 LEU A C 1
ATOM 1244 O O . LEU A 1 160 ? -17.798 -15.666 19.256 1.00 58.94 160 LEU A O 1
ATOM 1248 N N . LEU A 1 161 ? -16.108 -15.984 17.808 1.00 57.00 161 LEU A N 1
ATOM 1249 C CA . LEU A 1 161 ? -16.926 -16.323 16.644 1.00 57.00 161 LEU A CA 1
ATOM 1250 C C . LEU A 1 161 ? -17.660 -17.655 16.835 1.00 57.00 161 LEU A C 1
ATOM 1252 O O . LEU A 1 161 ? -18.864 -17.689 16.605 1.00 57.00 161 LEU A O 1
ATOM 1256 N N . SER A 1 162 ? -17.001 -18.721 17.305 1.00 51.31 162 SER A N 1
ATOM 1257 C CA . SER A 1 162 ? -17.663 -20.024 17.488 1.00 51.31 162 SER A CA 1
ATOM 1258 C C . SER A 1 162 ? -18.738 -19.999 18.580 1.00 51.31 162 SER A C 1
ATOM 1260 O O . SER A 1 162 ? -19.795 -20.605 18.413 1.00 51.31 162 SER A O 1
ATOM 1262 N N . VAL A 1 163 ? -18.521 -19.238 19.658 1.00 56.53 163 VAL A N 1
ATOM 1263 C CA . VAL A 1 163 ? -19.494 -19.102 20.755 1.00 56.53 163 VAL A CA 1
ATOM 1264 C C . VAL A 1 163 ? -20.706 -18.251 20.349 1.00 56.53 163 VAL A C 1
ATOM 1266 O O . VAL A 1 163 ? -21.827 -18.561 20.747 1.00 56.53 163 VAL A O 1
ATOM 1269 N N . ASN A 1 164 ? -20.530 -17.208 19.526 1.00 52.25 164 ASN A N 1
ATOM 1270 C CA . ASN A 1 164 ? -21.653 -16.382 19.053 1.00 52.25 164 ASN A CA 1
ATOM 1271 C C . ASN A 1 164 ? -22.397 -16.970 17.842 1.00 52.25 164 ASN A C 1
ATOM 1273 O O . ASN A 1 164 ? -23.581 -16.674 17.668 1.00 52.25 164 ASN A O 1
ATOM 1277 N N . TRP A 1 165 ? -21.745 -17.801 17.020 1.00 44.94 165 TRP A N 1
ATOM 1278 C CA . TRP A 1 165 ? -22.393 -18.479 15.891 1.00 44.94 165 TRP A CA 1
ATOM 1279 C C . TRP A 1 165 ? -23.444 -19.488 16.378 1.00 44.94 165 TRP A C 1
ATOM 1281 O O . TRP A 1 165 ? -24.554 -19.515 15.857 1.00 44.94 165 TRP A O 1
ATOM 1291 N N . PHE A 1 166 ? -23.156 -20.211 17.467 1.00 45.25 166 PHE A N 1
ATOM 1292 C CA . PHE A 1 166 ? -24.086 -21.176 18.074 1.00 45.25 166 PHE A CA 1
ATOM 1293 C C . PHE A 1 166 ? -25.303 -20.538 18.764 1.00 45.25 166 PHE A C 1
ATOM 1295 O O . PHE A 1 166 ? -26.269 -21.216 19.081 1.00 45.25 166 PHE A O 1
ATOM 1302 N N . ARG A 1 167 ? -25.261 -19.226 19.009 1.00 46.59 167 ARG A N 1
ATOM 1303 C CA . ARG A 1 167 ? -26.347 -18.466 19.643 1.00 46.59 167 ARG A CA 1
ATOM 1304 C C . ARG A 1 167 ? -27.217 -17.714 18.628 1.00 46.59 167 ARG A C 1
ATOM 1306 O O . ARG A 1 167 ? -28.160 -17.039 19.022 1.00 46.59 167 ARG A O 1
ATOM 1313 N N . SER A 1 168 ? -26.864 -17.808 17.342 1.00 47.78 168 SER A N 1
ATOM 1314 C CA . SER A 1 168 ? -27.585 -17.202 16.215 1.00 47.78 168 SER A CA 1
ATOM 1315 C C . SER A 1 168 ? -28.223 -18.242 15.273 1.00 47.78 168 SER A C 1
ATOM 1317 O O . SER A 1 168 ? -28.766 -17.837 14.248 1.00 47.78 168 SER A O 1
ATOM 1319 N N . CYS A 1 169 ? -28.146 -19.542 15.603 1.00 41.81 169 CYS A N 1
ATOM 1320 C CA . CYS A 1 169 ? -28.971 -20.611 15.021 1.00 41.81 169 CYS A CA 1
ATOM 1321 C C . CYS A 1 169 ? -30.115 -20.961 15.974 1.00 41.81 169 CYS A C 1
ATOM 1323 O O . CYS A 1 169 ? -29.862 -20.946 17.201 1.00 41.81 169 CYS A O 1
#

Secondary structure (DSSP, 8-state):
---------------HHHHHHHHHHHHHHHHHHHHHHHHHHHHHHHHT-HHHHHHHHTSHHHHHHHHHHHHHHHHHHHHHHHHHHHHHHHHHH---TTHHHHHHHHHHHHHS-HHHHHHHHHHHHHHH--TT---HHHHHHHHHHHHHHHHHHHHHHHHHHHHHHTT--

InterPro domains:
  IPR000515 ABC transporter type 1, transmembrane domain MetI-like [PS50928] (66-169)
  IPR000515 ABC transporter type 1, transmembrane domain MetI-like [cd06261] (66-139)
  IPR005667 Sulphate ABC transporter permease protein 2 [PTHR30406] (9-126)
  IPR035906 MetI-like superfamily [G3DSA:1.10.3720.10] (20-167)
  IPR035906 MetI-like superfamily [SSF161098] (17-152)

pLDDT: mean 71.62, std 14.5, range [41.81, 94.44]